Protein AF-A0A252E2R3-F1 (afdb_monomer_lite)

Secondary structure (DSSP, 8-state):
-----PPPEE-TTSSEEEEEEEEEEE-TTS-EEEEEEEEEEEEETTT--EEEEEEEE-SS---EEEE-TTSSEEEEEEEETTEEEEEEEETTTT-

Foldseek 3Di:
DDDPQDDWDAQLVRQKIKGKDFDWDQDPVRDIDTFQKIWIFIAGPVPRHTPEIAMDGHPFYWDDWDADNVNQKIWTWDDDPHDIDIDIAGPVVGD

pLDDT: mean 91.74, std 12.32, range [34.47, 98.5]

Sequence (95 aa):
MNWYYGYPILSPDSQILATYRRGEQKNADNSISQINENIITLISIQTGIVTHTLTYTSPSEIKSLVFSPDGGVLATQNYHQGVLTIKLWDVASGK

Radius of gyration: 14.03 Å; chains: 1; bounding box: 40×28×39 Å

Structure (mmCIF, N/CA/C/O backbone):
data_AF-A0A252E2R3-F1
#
_entry.id   AF-A0A252E2R3-F1
#
loop_
_atom_site.group_PDB
_atom_site.id
_atom_site.type_symbol
_atom_site.label_atom_id
_atom_site.label_alt_id
_atom_site.label_comp_id
_atom_site.label_asym_id
_atom_site.label_entity_id
_atom_site.label_seq_id
_atom_site.pdbx_PDB_ins_code
_atom_site.Cartn_x
_atom_site.Cartn_y
_atom_site.Cartn_z
_atom_site.occupancy
_atom_site.B_iso_or_equiv
_atom_site.auth_seq_id
_atom_site.auth_comp_id
_atom_site.auth_asym_id
_atom_site.auth_atom_id
_atom_site.pdbx_PDB_model_num
ATOM 1 N N . MET A 1 1 ? 3.281 20.465 -13.554 1.00 39.12 1 MET A N 1
ATOM 2 C CA . MET A 1 1 ? 3.519 19.132 -12.966 1.00 39.12 1 MET A CA 1
ATOM 3 C C . MET A 1 1 ? 2.284 18.819 -12.137 1.00 39.12 1 MET A C 1
ATOM 5 O O . MET A 1 1 ? 2.073 19.480 -11.131 1.00 39.12 1 MET A O 1
ATOM 9 N N . ASN A 1 2 ? 1.383 17.977 -12.648 1.00 34.47 2 ASN A N 1
ATOM 10 C CA . ASN A 1 2 ? 0.115 17.682 -11.976 1.00 34.47 2 ASN A CA 1
ATOM 11 C C . ASN A 1 2 ? 0.363 16.549 -10.986 1.00 34.47 2 ASN A C 1
ATOM 13 O O . ASN A 1 2 ? 0.668 15.432 -11.396 1.00 34.47 2 ASN A O 1
ATOM 17 N N . TRP A 1 3 ? 0.285 16.856 -9.698 1.00 43.03 3 TRP A N 1
ATOM 18 C CA . TRP A 1 3 ? 0.426 15.868 -8.641 1.00 43.03 3 TRP A CA 1
ATOM 19 C C . TRP A 1 3 ? -0.891 15.102 -8.509 1.00 43.03 3 TRP A C 1
ATOM 21 O O . TRP A 1 3 ? -1.881 15.651 -8.030 1.00 43.03 3 TRP A O 1
ATOM 31 N N . TYR A 1 4 ? -0.922 13.843 -8.946 1.00 47.97 4 TYR A N 1
ATOM 32 C CA . TYR A 1 4 ? -2.017 12.929 -8.625 1.00 47.97 4 TYR A CA 1
ATOM 33 C C . TYR A 1 4 ? -1.824 12.424 -7.191 1.00 47.97 4 TYR A C 1
ATOM 35 O O . TYR A 1 4 ? -1.420 11.287 -6.962 1.00 47.97 4 TYR A O 1
ATOM 43 N N . TYR A 1 5 ? -2.092 13.285 -6.207 1.00 54.03 5 TYR A N 1
ATOM 44 C CA . TYR A 1 5 ? -2.349 12.809 -4.853 1.00 54.03 5 TYR A CA 1
ATOM 45 C C . TYR A 1 5 ? -3.665 12.043 -4.905 1.00 54.03 5 TYR A C 1
ATOM 47 O O . TYR A 1 5 ? -4.734 12.641 -5.026 1.00 54.03 5 TYR A O 1
ATOM 55 N N . GLY A 1 6 ? -3.602 10.715 -4.889 1.00 63.59 6 GLY A N 1
ATOM 56 C CA . GLY A 1 6 ? -4.815 9.956 -4.647 1.00 63.59 6 GLY A CA 1
ATOM 57 C C . GLY A 1 6 ? -5.321 10.220 -3.250 1.00 63.59 6 GLY A C 1
ATOM 58 O O . GLY A 1 6 ? -4.546 10.401 -2.309 1.00 63.59 6 GLY A O 1
ATOM 59 N N . TYR A 1 7 ? -6.637 10.239 -3.129 1.00 83.94 7 TYR A N 1
ATOM 60 C CA . TYR A 1 7 ? -7.280 10.411 -1.845 1.00 83.94 7 TYR A CA 1
ATOM 61 C C . TYR A 1 7 ? -6.931 9.227 -0.936 1.00 83.94 7 TYR A C 1
ATOM 63 O O . TYR A 1 7 ? -6.970 8.077 -1.389 1.00 83.94 7 TYR A O 1
ATOM 71 N N . PRO A 1 8 ? -6.574 9.485 0.332 1.00 92.62 8 PRO A N 1
ATOM 72 C CA . PRO A 1 8 ? -6.429 8.413 1.298 1.00 92.62 8 PRO A CA 1
ATOM 73 C C . PRO A 1 8 ? -7.791 7.743 1.515 1.00 92.62 8 PRO A C 1
ATOM 75 O O . PRO A 1 8 ? -8.835 8.383 1.365 1.00 92.62 8 PRO A O 1
ATOM 78 N N . ILE A 1 9 ? -7.788 6.462 1.874 1.00 96.06 9 ILE A N 1
ATOM 79 C CA . ILE A 1 9 ? -9.019 5.701 2.110 1.00 96.06 9 ILE A CA 1
ATOM 80 C C . ILE A 1 9 ? -9.044 5.124 3.519 1.00 96.06 9 ILE A C 1
ATOM 82 O O . ILE A 1 9 ? -8.014 4.708 4.052 1.00 96.06 9 ILE A O 1
ATOM 86 N N . LEU A 1 10 ? -10.231 5.082 4.114 1.00 97.44 10 LEU A N 1
ATOM 87 C CA . LEU A 1 10 ? -10.457 4.389 5.374 1.00 97.44 10 LEU A CA 1
ATOM 88 C C . LEU A 1 10 ? -10.798 2.925 5.114 1.00 97.44 10 LEU A C 1
ATOM 90 O O . LEU A 1 10 ? -11.488 2.585 4.152 1.00 97.44 10 LEU A O 1
ATOM 94 N N . SER A 1 11 ? -10.323 2.076 6.012 1.00 98.00 11 SER A N 1
ATOM 95 C CA . SER A 1 11 ? -10.857 0.727 6.199 1.00 98.00 11 SER A CA 1
ATOM 96 C C . SER A 1 11 ? -12.335 0.787 6.617 1.00 98.00 11 SER A C 1
ATOM 98 O O . SER A 1 11 ? -12.764 1.786 7.203 1.00 98.00 11 SER A O 1
ATOM 100 N N . PRO A 1 12 ? -13.135 -0.257 6.330 1.00 98.12 12 PRO A N 1
ATOM 101 C CA . PRO A 1 12 ? -14.573 -0.250 6.612 1.00 98.12 12 PRO A CA 1
ATOM 102 C C . PRO A 1 12 ? -14.920 -0.033 8.089 1.00 98.12 12 PRO A C 1
ATOM 104 O O . PRO A 1 12 ? -15.921 0.607 8.400 1.00 98.12 12 PRO A O 1
ATOM 107 N N . ASP A 1 13 ? -14.078 -0.523 8.999 1.00 97.38 13 ASP A N 1
ATOM 108 C CA . ASP A 1 13 ? -14.223 -0.353 10.448 1.00 97.38 13 ASP A CA 1
ATOM 109 C C . ASP A 1 13 ? -13.625 0.966 10.977 1.00 97.38 13 ASP A C 1
ATOM 111 O O . ASP A 1 13 ? -13.684 1.245 12.173 1.00 97.38 13 ASP A O 1
ATOM 115 N N . SER A 1 14 ? -13.069 1.794 10.085 1.00 96.75 14 SER A N 1
ATOM 116 C CA . SER A 1 14 ? -12.416 3.074 10.381 1.00 96.75 14 SER A CA 1
ATOM 117 C C . SER A 1 14 ? -11.212 2.988 11.330 1.00 96.75 14 SER A C 1
ATOM 119 O O . SER A 1 14 ? -10.826 3.999 11.919 1.00 96.75 14 SER A O 1
ATOM 121 N N . GLN A 1 15 ? -10.577 1.819 11.469 1.00 97.50 15 GLN A N 1
ATOM 122 C CA . GLN A 1 15 ? -9.399 1.664 12.334 1.00 97.50 15 GLN A CA 1
ATOM 123 C C . GLN A 1 15 ? -8.084 1.998 11.621 1.00 97.50 15 GLN A C 1
ATOM 125 O O . GLN A 1 15 ? -7.129 2.461 12.251 1.00 97.50 15 GLN A O 1
ATOM 130 N N . ILE A 1 16 ? -8.037 1.791 10.306 1.00 98.19 16 ILE A N 1
ATOM 131 C CA . ILE A 1 16 ? -6.865 1.997 9.448 1.00 98.19 16 ILE A CA 1
ATOM 132 C C . ILE A 1 16 ? -7.155 3.033 8.357 1.00 98.19 16 ILE A C 1
ATOM 134 O O . ILE A 1 16 ? -8.182 2.955 7.680 1.00 98.19 16 ILE A O 1
ATOM 138 N N . LEU A 1 17 ? -6.212 3.952 8.141 1.00 98.06 17 LEU A N 1
ATOM 139 C CA . LEU A 1 17 ? -6.125 4.833 6.975 1.00 98.06 17 LEU A CA 1
ATOM 140 C C . LEU A 1 17 ? -5.022 4.334 6.043 1.00 98.06 17 LEU A C 1
ATOM 142 O O . LEU A 1 17 ? -3.875 4.199 6.468 1.00 98.06 17 LEU A O 1
ATOM 146 N N . ALA A 1 18 ? -5.343 4.106 4.773 1.00 97.81 18 ALA A N 1
ATOM 147 C CA . ALA A 1 18 ? -4.352 3.824 3.746 1.00 97.81 18 ALA A CA 1
ATOM 148 C C . ALA A 1 18 ? -4.070 5.079 2.917 1.00 97.81 18 ALA A C 1
ATOM 150 O O . ALA A 1 18 ? -4.986 5.736 2.419 1.00 97.81 18 ALA A O 1
ATOM 151 N N . THR A 1 19 ? -2.790 5.392 2.741 1.00 95.69 19 THR A N 1
ATOM 152 C CA . THR A 1 19 ? -2.320 6.454 1.841 1.00 95.69 19 THR A CA 1
ATOM 153 C C . THR A 1 19 ? -1.302 5.884 0.870 1.00 95.69 19 THR A C 1
ATOM 155 O O . THR A 1 19 ? -0.737 4.819 1.125 1.00 95.69 19 THR A O 1
ATOM 158 N N . TYR A 1 20 ? -1.054 6.571 -0.241 1.00 94.00 20 TYR A N 1
ATOM 159 C CA . TYR A 1 20 ? -0.037 6.140 -1.185 1.00 94.00 20 TYR A CA 1
ATOM 160 C C . TYR A 1 20 ? 0.718 7.306 -1.809 1.00 94.00 20 TYR A C 1
ATOM 162 O O . TYR A 1 20 ? 0.205 8.419 -1.921 1.00 94.00 20 TYR A O 1
ATOM 170 N N . ARG A 1 21 ? 1.942 7.027 -2.255 1.00 91.69 21 ARG A N 1
ATOM 171 C CA . ARG A 1 21 ? 2.773 7.961 -3.017 1.00 91.69 21 ARG A CA 1
ATOM 172 C C . ARG A 1 21 ? 3.744 7.229 -3.935 1.00 91.69 21 ARG A C 1
ATOM 174 O O . ARG A 1 21 ? 4.051 6.053 -3.731 1.00 91.69 21 ARG A O 1
ATOM 181 N N . ARG A 1 22 ? 4.272 7.956 -4.919 1.00 90.62 22 ARG A N 1
ATOM 182 C CA . ARG A 1 22 ? 5.440 7.512 -5.682 1.00 90.62 22 ARG A CA 1
ATOM 183 C C . ARG A 1 22 ? 6.688 7.614 -4.799 1.00 90.62 22 ARG A C 1
ATOM 185 O O . ARG A 1 22 ? 6.822 8.550 -4.009 1.00 90.62 22 ARG A O 1
ATOM 192 N N . GLY A 1 23 ? 7.571 6.631 -4.905 1.00 89.12 23 GLY A N 1
ATOM 193 C CA . GLY A 1 23 ? 8.881 6.643 -4.277 1.00 89.12 23 GLY A CA 1
ATOM 194 C C . GLY A 1 23 ? 9.723 7.771 -4.855 1.00 89.12 23 GLY A C 1
ATOM 195 O O . GLY A 1 23 ? 9.659 8.067 -6.049 1.00 89.12 23 GLY A O 1
ATOM 196 N N . GLU A 1 24 ? 10.514 8.400 -3.999 1.00 90.31 24 GLU A N 1
ATOM 197 C CA . GLU A 1 24 ? 11.373 9.523 -4.353 1.00 90.31 24 GLU A CA 1
ATOM 198 C C . GLU A 1 24 ? 12.760 9.286 -3.765 1.00 90.31 24 GLU A C 1
ATOM 200 O O . GLU A 1 24 ? 12.890 8.826 -2.629 1.00 90.31 24 GLU A O 1
ATOM 205 N N . GLN A 1 25 ? 13.790 9.610 -4.540 1.00 88.75 25 GLN A N 1
ATOM 206 C CA . GLN A 1 25 ? 15.183 9.527 -4.136 1.00 88.75 25 GLN A CA 1
ATOM 207 C C . GLN A 1 25 ? 15.831 10.904 -4.234 1.00 88.75 25 GLN A C 1
ATOM 209 O O . GLN A 1 25 ? 15.695 11.609 -5.237 1.00 88.75 25 GLN A O 1
ATOM 214 N N . LYS A 1 26 ? 16.570 11.267 -3.184 1.00 92.62 26 LYS A N 1
ATOM 215 C CA . LYS A 1 26 ? 17.442 12.436 -3.186 1.00 92.62 26 LYS A CA 1
ATOM 216 C C . LYS A 1 26 ? 18.758 12.086 -3.880 1.00 92.62 26 LYS A C 1
ATOM 218 O O . LYS A 1 26 ? 19.462 11.173 -3.451 1.00 92.62 26 LYS A O 1
ATOM 223 N N . ASN A 1 27 ? 19.078 12.821 -4.933 1.00 90.25 27 ASN A N 1
ATOM 224 C CA . ASN A 1 27 ? 20.301 12.674 -5.708 1.00 90.25 27 ASN A CA 1
ATOM 225 C C . ASN A 1 27 ? 21.482 13.385 -5.027 1.00 90.25 27 ASN A C 1
ATOM 227 O O . ASN A 1 27 ? 21.308 14.199 -4.116 1.00 90.25 27 ASN A O 1
ATOM 231 N N . ALA A 1 28 ? 22.700 13.098 -5.494 1.00 94.56 28 ALA A N 1
ATOM 232 C CA . ALA A 1 28 ? 23.929 13.693 -4.961 1.00 94.56 28 ALA A CA 1
ATOM 233 C C . ALA A 1 28 ? 23.974 15.229 -5.094 1.00 94.56 28 ALA A C 1
ATOM 235 O O . ALA A 1 28 ? 24.598 15.901 -4.278 1.00 94.56 28 ALA A O 1
ATOM 236 N N . ASP A 1 29 ? 23.275 15.789 -6.082 1.00 94.25 29 ASP A N 1
ATOM 237 C CA . ASP A 1 29 ? 23.129 17.232 -6.313 1.00 94.25 29 ASP A CA 1
ATOM 238 C C . ASP A 1 29 ? 22.003 17.878 -5.474 1.00 94.25 29 ASP A C 1
ATOM 240 O O . ASP A 1 29 ? 21.626 19.023 -5.710 1.00 94.25 29 ASP A O 1
ATOM 244 N N . ASN A 1 30 ? 21.464 17.152 -4.487 1.00 91.12 30 ASN A N 1
ATOM 245 C CA . ASN A 1 30 ? 20.297 17.503 -3.673 1.00 91.12 30 ASN A CA 1
ATOM 246 C C . ASN A 1 30 ? 18.956 17.609 -4.423 1.00 91.12 30 ASN A C 1
ATOM 248 O O . ASN A 1 30 ? 17.953 17.918 -3.776 1.00 91.12 30 ASN A O 1
ATOM 252 N N . SER A 1 31 ? 18.888 17.316 -5.725 1.00 92.19 31 SER A N 1
ATOM 253 C CA . SER A 1 31 ? 17.605 17.208 -6.429 1.00 92.19 31 SER A CA 1
ATOM 254 C C . SER A 1 31 ? 16.816 15.979 -5.957 1.00 92.19 31 SER A C 1
ATOM 256 O O . SER A 1 31 ? 17.388 15.003 -5.468 1.00 92.19 31 SER A O 1
ATOM 258 N N . ILE A 1 32 ? 15.488 16.020 -6.085 1.00 86.81 32 ILE A N 1
ATOM 259 C CA . ILE A 1 32 ? 14.606 14.880 -5.804 1.00 86.81 32 ILE A CA 1
ATOM 260 C C . ILE A 1 32 ? 14.122 14.322 -7.139 1.00 86.81 32 ILE A C 1
ATOM 262 O O . ILE A 1 32 ? 13.604 15.066 -7.972 1.00 86.81 32 ILE A O 1
ATOM 266 N N . SER A 1 33 ? 14.275 13.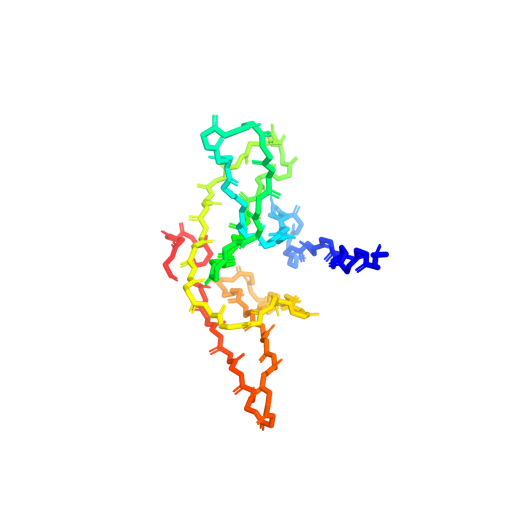014 -7.336 1.00 85.88 33 SER A N 1
ATOM 267 C CA . SER A 1 33 ? 13.763 12.303 -8.508 1.00 85.88 33 SER A CA 1
ATOM 268 C C . SER A 1 33 ? 12.790 11.204 -8.098 1.00 85.88 33 SER A C 1
ATOM 270 O O . SER A 1 33 ? 12.969 10.550 -7.072 1.00 85.88 33 SER A O 1
ATOM 272 N N . GLN A 1 34 ? 11.736 11.009 -8.890 1.00 84.88 34 GLN A N 1
ATOM 273 C CA . GLN A 1 34 ? 10.827 9.885 -8.694 1.00 84.88 34 GLN A CA 1
ATOM 274 C C . GLN A 1 34 ? 11.507 8.586 -9.122 1.00 84.88 34 GLN A C 1
ATOM 276 O O . GLN A 1 34 ? 12.173 8.537 -10.155 1.00 84.88 34 GLN A O 1
ATOM 281 N N . ILE A 1 35 ? 11.280 7.523 -8.359 1.00 88.88 35 ILE A N 1
ATOM 282 C CA . ILE A 1 35 ? 11.739 6.173 -8.681 1.00 88.88 35 ILE A CA 1
ATOM 283 C C . ILE A 1 35 ? 10.548 5.256 -8.958 1.00 88.88 35 ILE A C 1
ATOM 285 O O . ILE A 1 3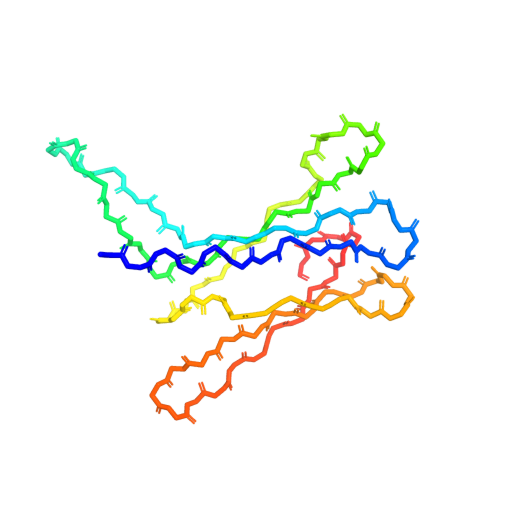5 ? 9.406 5.550 -8.597 1.00 88.88 35 ILE A O 1
ATOM 289 N N . ASN A 1 36 ? 10.806 4.120 -9.609 1.00 91.06 36 ASN A N 1
ATOM 290 C CA . ASN A 1 36 ? 9.778 3.147 -9.987 1.00 91.06 36 ASN A CA 1
ATOM 291 C C . ASN A 1 36 ? 9.269 2.299 -8.816 1.00 91.06 36 ASN A C 1
ATOM 293 O O . ASN A 1 36 ? 8.923 1.138 -8.999 1.00 91.06 36 ASN A O 1
ATOM 297 N N . GLU A 1 37 ? 9.207 2.869 -7.622 1.00 93.81 37 GLU A N 1
ATOM 298 C CA . GLU A 1 37 ? 8.651 2.239 -6.435 1.00 93.81 37 GLU A CA 1
ATOM 299 C C . GLU A 1 37 ? 7.362 2.961 -6.049 1.00 93.81 37 GLU A C 1
ATOM 301 O O . GLU A 1 37 ? 7.290 4.187 -6.081 1.00 93.81 37 GLU A O 1
ATOM 306 N N . ASN A 1 38 ? 6.321 2.211 -5.718 1.00 93.75 38 ASN A N 1
ATOM 307 C CA . ASN A 1 38 ? 5.124 2.751 -5.092 1.00 93.75 38 ASN A CA 1
ATOM 308 C C . ASN A 1 38 ? 5.161 2.416 -3.608 1.00 93.75 38 ASN A C 1
ATOM 310 O O . ASN A 1 38 ? 5.478 1.286 -3.240 1.00 93.75 38 ASN A O 1
ATOM 314 N N . ILE A 1 39 ? 4.812 3.397 -2.783 1.00 94.81 39 ILE A N 1
ATOM 315 C CA . ILE A 1 39 ? 4.799 3.282 -1.329 1.00 94.81 39 ILE A CA 1
ATOM 316 C C . ILE A 1 39 ? 3.358 3.450 -0.867 1.00 94.81 39 ILE A C 1
ATOM 318 O O . ILE A 1 39 ? 2.725 4.459 -1.179 1.00 94.81 39 ILE A O 1
ATOM 322 N N . ILE A 1 40 ? 2.859 2.478 -0.113 1.00 96.56 40 ILE A N 1
ATOM 323 C CA . ILE A 1 40 ? 1.581 2.540 0.592 1.00 96.56 40 ILE A CA 1
ATOM 324 C C . ILE A 1 40 ? 1.878 2.570 2.085 1.00 96.56 40 ILE A C 1
ATOM 326 O O . ILE A 1 40 ? 2.686 1.785 2.577 1.00 96.56 40 ILE A O 1
ATOM 330 N N . THR A 1 41 ? 1.214 3.453 2.818 1.00 97.00 41 THR A N 1
ATOM 331 C CA . THR A 1 41 ? 1.300 3.494 4.281 1.00 97.00 41 THR A CA 1
ATOM 332 C C . THR A 1 41 ? -0.049 3.161 4.883 1.00 97.00 41 THR A C 1
ATOM 334 O O . THR A 1 41 ? -1.047 3.787 4.517 1.00 97.00 41 THR A O 1
ATOM 337 N N . LEU A 1 42 ? -0.061 2.242 5.841 1.00 98.12 42 LEU A N 1
ATOM 338 C CA . LEU A 1 42 ? -1.214 1.958 6.685 1.00 98.12 42 LEU A CA 1
ATOM 339 C C . LEU A 1 42 ? -1.004 2.648 8.028 1.00 98.12 42 LEU A C 1
ATOM 341 O O . LEU A 1 42 ? 0.036 2.470 8.656 1.00 98.12 42 LEU A O 1
ATOM 345 N N . ILE A 1 43 ? -1.965 3.466 8.443 1.00 98.25 43 ILE A N 1
ATOM 346 C CA . ILE A 1 43 ? -1.885 4.286 9.653 1.00 98.25 43 ILE A CA 1
ATOM 347 C C . ILE A 1 43 ? -3.031 3.890 10.574 1.00 98.25 43 ILE A C 1
ATOM 349 O O . ILE A 1 43 ? -4.186 3.873 10.153 1.00 98.25 43 ILE A O 1
ATOM 353 N N . SER A 1 44 ? -2.720 3.601 11.836 1.00 98.00 44 SER A N 1
ATOM 354 C CA . SER A 1 44 ? -3.732 3.442 12.878 1.00 98.00 44 SER A CA 1
ATOM 355 C C . SER A 1 44 ? -4.401 4.789 13.131 1.00 98.00 44 SER A C 1
ATOM 357 O O . SER A 1 44 ? -3.740 5.742 13.540 1.00 98.00 44 SER A O 1
ATOM 359 N N . ILE A 1 45 ? -5.716 4.871 12.928 1.00 97.31 45 ILE A N 1
ATOM 360 C CA . ILE A 1 45 ? -6.483 6.099 13.173 1.00 97.31 45 ILE A CA 1
ATOM 361 C C . ILE A 1 45 ? -6.452 6.492 14.650 1.00 97.31 45 ILE A C 1
ATOM 363 O O . ILE A 1 45 ? -6.355 7.672 14.972 1.00 97.31 45 ILE A O 1
ATOM 367 N N . GLN A 1 46 ? -6.486 5.509 15.551 1.00 97.19 46 GLN A N 1
ATOM 368 C CA . GLN A 1 46 ? -6.516 5.766 16.989 1.00 97.19 46 GLN A CA 1
ATOM 369 C C . GLN A 1 46 ? -5.232 6.431 17.496 1.00 97.19 46 GLN A C 1
ATOM 371 O O . GLN A 1 46 ? -5.288 7.286 18.377 1.00 97.19 46 GLN A O 1
ATOM 376 N N . THR A 1 47 ? -4.079 6.021 16.965 1.00 97.81 47 THR A N 1
ATOM 377 C CA . THR A 1 47 ? -2.767 6.469 17.464 1.00 97.81 47 THR A CA 1
ATOM 378 C C . THR A 1 47 ? -2.076 7.472 16.543 1.00 97.81 47 THR A C 1
ATOM 380 O O . THR A 1 47 ? -1.163 8.166 16.978 1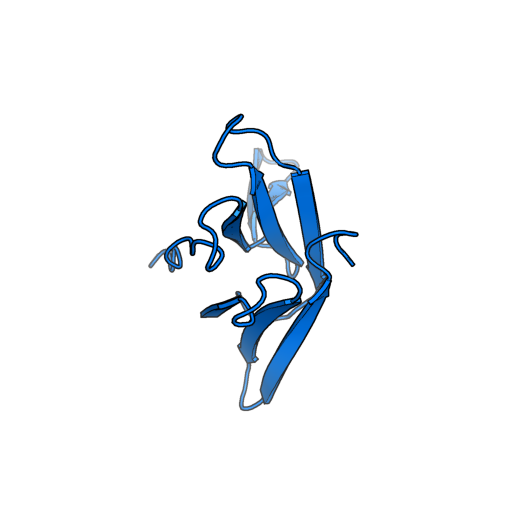.00 97.81 47 THR A O 1
ATOM 383 N N . GLY A 1 48 ? -2.478 7.547 15.272 1.00 96.50 48 GLY A N 1
ATOM 384 C CA . GLY A 1 48 ? -1.796 8.328 14.239 1.00 96.50 48 GLY A CA 1
ATOM 385 C C . GLY A 1 48 ? -0.462 7.727 13.780 1.00 96.50 48 GLY A C 1
ATOM 386 O O . GLY A 1 48 ? 0.290 8.389 13.068 1.00 96.50 48 GLY A O 1
ATOM 387 N N . ILE A 1 49 ? -0.145 6.493 14.182 1.00 97.44 49 ILE A N 1
ATOM 388 C CA . ILE A 1 49 ? 1.140 5.845 13.897 1.00 97.44 49 ILE A CA 1
ATOM 389 C C . ILE A 1 49 ? 1.013 4.914 12.687 1.00 97.44 49 ILE A C 1
ATOM 391 O O . ILE A 1 49 ? 0.015 4.208 12.525 1.00 97.44 49 ILE A O 1
ATOM 395 N N . VAL A 1 50 ? 2.049 4.896 11.843 1.00 98.12 50 VAL A N 1
ATOM 396 C CA . VAL A 1 50 ? 2.182 3.947 10.729 1.00 98.12 50 VAL A CA 1
ATOM 397 C C . VAL A 1 50 ? 2.328 2.530 11.285 1.00 98.12 50 VAL A C 1
ATOM 399 O O . VAL A 1 50 ? 3.296 2.235 11.982 1.00 98.12 50 VAL A O 1
ATOM 402 N N . THR A 1 51 ? 1.385 1.650 10.960 1.00 97.94 51 THR A N 1
ATOM 403 C CA . THR A 1 51 ? 1.435 0.228 11.322 1.00 97.94 51 THR A CA 1
ATOM 404 C C . THR A 1 51 ? 2.248 -0.570 10.310 1.00 97.94 51 THR A C 1
ATOM 406 O O . THR A 1 51 ? 3.033 -1.426 10.701 1.00 97.94 51 THR A O 1
ATOM 409 N N . HIS A 1 52 ? 2.114 -0.248 9.018 1.00 98.25 52 HIS A N 1
ATOM 410 C CA . HIS A 1 52 ? 2.836 -0.914 7.935 1.00 98.25 52 HIS A CA 1
ATOM 411 C C . HIS A 1 52 ? 3.216 0.057 6.818 1.00 98.25 52 HIS A C 1
ATOM 413 O O . HIS A 1 52 ? 2.487 1.001 6.503 1.00 98.25 52 HIS A O 1
ATOM 419 N N . THR A 1 53 ? 4.353 -0.220 6.180 1.00 97.00 53 THR A N 1
ATOM 420 C CA . THR A 1 53 ? 4.761 0.399 4.915 1.00 97.00 53 THR A CA 1
ATOM 421 C C . THR A 1 53 ? 4.922 -0.704 3.883 1.00 97.00 53 THR A C 1
ATOM 423 O O . THR A 1 53 ? 5.769 -1.578 4.040 1.00 97.00 53 THR A O 1
ATOM 426 N N . LEU A 1 54 ? 4.094 -0.664 2.845 1.00 97.12 54 LEU A N 1
ATOM 427 C CA . LEU A 1 54 ? 4.076 -1.642 1.765 1.00 97.12 54 LEU A CA 1
ATOM 428 C C . LEU A 1 54 ? 4.748 -1.018 0.550 1.00 97.12 54 LEU A C 1
ATOM 430 O O . LEU A 1 54 ? 4.439 0.123 0.191 1.00 97.12 54 LEU A O 1
ATOM 434 N N . THR A 1 55 ? 5.644 -1.753 -0.098 1.00 95.31 55 THR A N 1
ATOM 435 C CA . THR A 1 55 ? 6.333 -1.260 -1.290 1.00 95.31 55 THR A CA 1
ATOM 436 C C . THR A 1 55 ? 6.271 -2.264 -2.424 1.00 95.31 55 THR A C 1
ATOM 438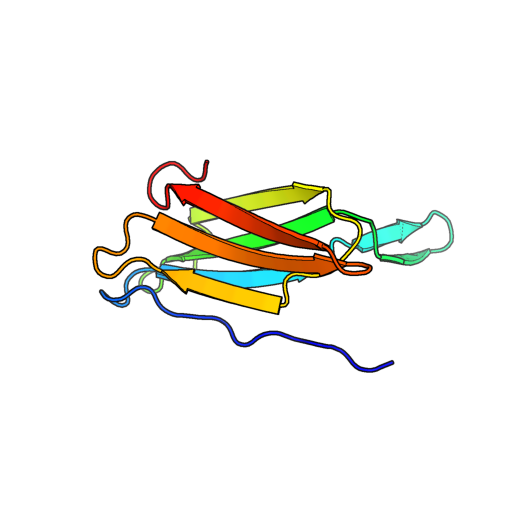 O O . THR A 1 55 ? 6.291 -3.481 -2.232 1.00 95.31 55 THR A O 1
ATOM 441 N N . TYR A 1 56 ? 6.170 -1.751 -3.647 1.00 95.25 56 TYR A N 1
ATOM 442 C CA . TYR A 1 56 ? 6.388 -2.566 -4.832 1.00 95.25 56 TYR A CA 1
ATOM 443 C C . TYR A 1 56 ? 6.918 -1.752 -5.998 1.00 95.25 56 TYR A C 1
ATOM 445 O O . TYR A 1 56 ? 6.542 -0.596 -6.207 1.00 95.25 56 TYR A O 1
ATOM 453 N N . THR A 1 57 ? 7.748 -2.399 -6.810 1.00 94.81 57 THR A N 1
ATOM 454 C CA . THR A 1 57 ? 8.255 -1.813 -8.045 1.00 94.81 57 THR A CA 1
ATOM 455 C C . THR A 1 57 ? 7.191 -1.862 -9.141 1.00 94.81 57 THR A C 1
ATOM 457 O O . THR A 1 57 ? 6.602 -2.911 -9.403 1.00 94.81 57 THR A O 1
ATOM 460 N N . SER A 1 58 ? 6.939 -0.730 -9.796 1.00 93.06 58 SER A N 1
ATOM 461 C CA . SER A 1 58 ? 6.038 -0.626 -10.947 1.00 93.06 58 SER A CA 1
ATOM 462 C C . SER A 1 58 ? 6.384 0.587 -11.813 1.00 93.06 58 SER A C 1
ATOM 464 O O . SER A 1 58 ? 6.716 1.646 -11.272 1.00 93.06 58 SER A O 1
ATOM 466 N N . PRO A 1 59 ? 6.259 0.498 -13.151 1.00 91.12 59 PRO A N 1
ATOM 467 C CA . PRO A 1 59 ? 6.523 1.619 -14.055 1.00 91.12 59 PRO A CA 1
ATOM 468 C C . PRO A 1 59 ? 5.498 2.761 -13.946 1.00 91.12 59 PRO A C 1
ATOM 470 O O . PRO A 1 59 ? 5.733 3.835 -14.485 1.00 91.12 59 PRO A O 1
ATOM 473 N N . SER A 1 60 ? 4.384 2.573 -13.230 1.00 91.06 60 SER A N 1
ATOM 474 C CA . SER A 1 60 ? 3.341 3.595 -13.058 1.00 91.06 60 SER A CA 1
ATOM 475 C C . 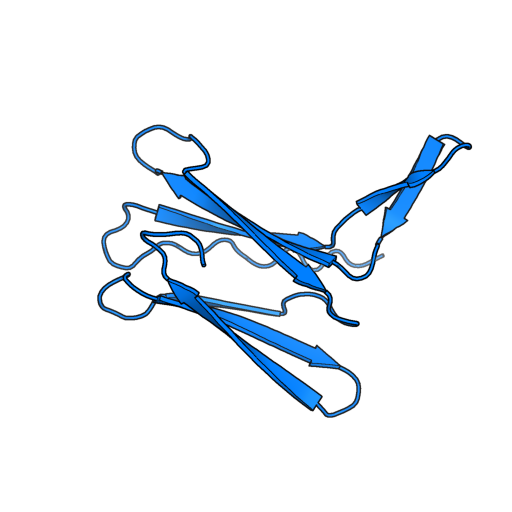SER A 1 60 ? 2.921 3.767 -11.603 1.00 91.06 60 SER A C 1
ATOM 477 O O . SER A 1 60 ? 2.927 2.805 -10.831 1.00 91.06 60 SER A O 1
ATOM 479 N N . GLU A 1 61 ? 2.488 4.976 -11.259 1.00 90.56 61 GLU A N 1
ATOM 480 C CA . GLU A 1 61 ? 1.902 5.296 -9.957 1.00 90.56 61 GLU A CA 1
ATOM 481 C C . GLU A 1 61 ? 0.598 4.533 -9.682 1.00 90.56 61 GLU A C 1
ATOM 483 O O . GLU A 1 61 ? -0.133 4.153 -10.604 1.00 90.56 61 GLU A O 1
ATOM 488 N N . ILE A 1 62 ? 0.302 4.333 -8.397 1.00 93.25 62 ILE A N 1
ATOM 489 C CA . ILE A 1 62 ? -0.998 3.823 -7.955 1.00 93.25 62 ILE A CA 1
ATOM 490 C C . ILE A 1 62 ? -2.086 4.814 -8.372 1.00 93.25 62 ILE A C 1
ATOM 492 O O . ILE A 1 62 ? -1.939 6.030 -8.250 1.00 93.25 62 ILE A O 1
ATOM 496 N N . LYS A 1 63 ? -3.196 4.279 -8.872 1.00 92.19 63 LYS A N 1
ATOM 497 C CA . LYS A 1 63 ? -4.361 5.061 -9.294 1.00 92.19 63 LYS A CA 1
ATOM 498 C C . LYS A 1 63 ? -5.542 4.928 -8.348 1.00 92.19 63 LYS A C 1
ATOM 500 O O . LYS A 1 63 ? -6.413 5.789 -8.354 1.00 92.19 63 LYS A O 1
ATOM 505 N N . SER A 1 64 ? -5.601 3.853 -7.567 1.00 92.62 64 SER A N 1
ATOM 506 C CA . SER A 1 64 ? -6.658 3.659 -6.582 1.00 92.62 64 SER A CA 1
ATOM 507 C C . SER A 1 64 ? -6.255 2.632 -5.531 1.00 92.62 64 SER A C 1
ATOM 509 O O . SER A 1 64 ? -5.435 1.742 -5.785 1.00 92.62 64 SER A O 1
ATOM 511 N N . LEU A 1 65 ? -6.881 2.786 -4.371 1.00 95.75 65 LEU A N 1
ATOM 512 C CA . LEU A 1 65 ? -6.870 1.880 -3.240 1.00 95.75 65 LEU A CA 1
ATOM 513 C C . LEU A 1 65 ? -8.312 1.439 -2.975 1.00 95.75 65 LEU A C 1
ATOM 515 O O . LEU A 1 65 ? -9.231 2.249 -3.111 1.00 95.75 65 LEU A O 1
ATOM 519 N N . VAL A 1 66 ? -8.511 0.198 -2.537 1.00 97.38 66 VAL A N 1
ATOM 520 C CA . VAL A 1 66 ? -9.801 -0.252 -1.996 1.00 97.38 66 VAL A CA 1
ATOM 521 C C . VAL A 1 66 ? -9.592 -1.341 -0.950 1.00 97.38 66 VAL A C 1
ATOM 523 O O . VAL A 1 66 ? -8.858 -2.296 -1.189 1.00 97.38 66 VAL A O 1
ATOM 526 N N . PHE A 1 67 ? -10.227 -1.200 0.211 1.00 98.50 67 PHE A N 1
ATOM 527 C CA . PHE A 1 67 ? -10.277 -2.267 1.209 1.00 98.50 67 PHE A CA 1
ATOM 528 C C . PHE A 1 67 ? -11.376 -3.274 0.864 1.00 98.50 67 PHE A C 1
ATOM 530 O O . PHE A 1 67 ? -12.435 -2.903 0.351 1.00 98.50 67 PHE A O 1
ATOM 537 N N . SER A 1 68 ? -11.151 -4.546 1.182 1.00 98.25 68 SER A N 1
ATOM 538 C CA . SER A 1 68 ?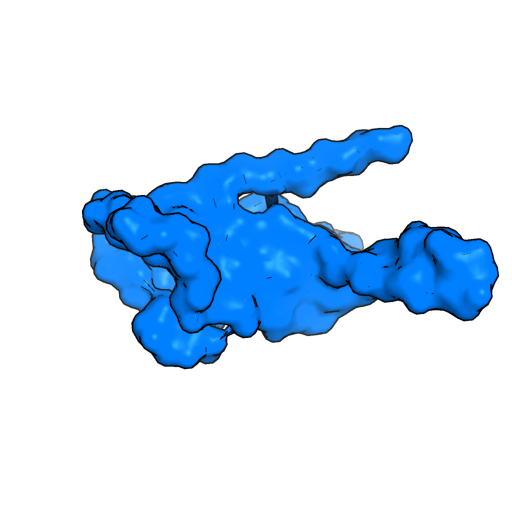 -12.222 -5.533 1.256 1.00 98.25 68 SER A CA 1
ATOM 539 C C . SER A 1 68 ? -13.237 -5.133 2.338 1.00 98.25 68 SER A C 1
ATOM 541 O O . SER A 1 68 ? -12.873 -4.429 3.281 1.00 98.25 68 SER A O 1
ATOM 543 N N . PRO A 1 69 ? -14.507 -5.572 2.249 1.00 98.12 69 PRO A N 1
ATOM 544 C CA . PRO A 1 69 ? -15.541 -5.212 3.226 1.00 98.12 69 PRO A CA 1
ATOM 545 C C . PRO A 1 69 ? -15.234 -5.625 4.672 1.00 98.12 69 PRO A C 1
ATOM 547 O O . PRO A 1 69 ? -15.716 -4.987 5.601 1.00 98.12 69 PRO A O 1
ATOM 550 N N . ASP A 1 70 ? -14.437 -6.677 4.858 1.00 97.81 70 ASP A N 1
ATOM 551 C CA . ASP A 1 70 ? -13.957 -7.141 6.164 1.00 97.81 70 ASP A CA 1
ATOM 552 C C . ASP A 1 70 ? -12.673 -6.428 6.631 1.00 97.81 70 ASP A C 1
ATOM 554 O O . ASP A 1 70 ? -12.186 -6.695 7.724 1.00 97.81 70 ASP A O 1
ATOM 558 N N . GLY A 1 71 ? -12.106 -5.534 5.812 1.00 97.69 71 GLY A N 1
ATOM 559 C CA . GLY A 1 71 ? -10.881 -4.790 6.105 1.00 97.69 71 GLY A CA 1
ATOM 560 C C . GLY A 1 71 ? -9.595 -5.622 6.092 1.00 97.69 71 GLY A C 1
ATOM 561 O O . GLY A 1 71 ? -8.524 -5.056 6.301 1.00 97.69 71 GLY A O 1
ATOM 562 N N . GLY A 1 72 ? -9.668 -6.932 5.837 1.00 97.69 72 GLY A N 1
ATOM 563 C CA . GLY A 1 72 ? -8.511 -7.830 5.894 1.00 97.69 72 GLY A CA 1
ATOM 564 C C . GLY A 1 72 ? -7.563 -7.695 4.702 1.00 97.69 72 GLY A C 1
ATOM 565 O O . GLY A 1 72 ? -6.366 -7.950 4.828 1.00 97.69 72 GLY A O 1
ATOM 566 N N . VAL A 1 73 ? -8.079 -7.250 3.555 1.00 98.44 73 VAL A N 1
ATOM 567 C CA . VAL A 1 73 ? -7.320 -7.105 2.313 1.00 98.44 73 VAL A CA 1
ATOM 568 C C . VAL A 1 73 ? -7.389 -5.667 1.818 1.00 98.44 73 VAL A C 1
ATOM 570 O O . VAL A 1 73 ? -8.455 -5.060 1.751 1.00 98.44 73 VAL A O 1
ATOM 573 N N . LEU A 1 74 ? -6.250 -5.133 1.395 1.00 98.44 74 LEU A N 1
ATOM 574 C CA . LEU A 1 74 ? -6.170 -3.909 0.610 1.00 98.44 74 LEU A CA 1
ATOM 575 C C . LEU A 1 74 ? -5.804 -4.275 -0.828 1.00 98.44 74 LEU A C 1
ATOM 577 O O . LEU A 1 74 ? -4.823 -4.974 -1.063 1.00 98.44 74 LEU A O 1
ATOM 581 N N . ALA A 1 75 ? -6.557 -3.781 -1.804 1.00 98.06 75 ALA A N 1
ATOM 582 C CA . ALA A 1 75 ? -6.185 -3.852 -3.208 1.00 98.06 75 ALA A CA 1
ATOM 583 C C . ALA A 1 75 ? -5.626 -2.506 -3.682 1.00 98.06 75 ALA A C 1
ATOM 585 O O . ALA A 1 75 ? -6.191 -1.443 -3.420 1.00 98.06 75 ALA A O 1
ATOM 586 N N . THR A 1 76 ? -4.523 -2.560 -4.422 1.00 96.56 76 THR A N 1
ATOM 587 C CA . THR A 1 76 ? -3.932 -1.420 -5.134 1.00 96.56 76 THR A CA 1
ATOM 588 C C . THR A 1 76 ? -4.008 -1.679 -6.628 1.00 96.56 76 THR A C 1
ATOM 590 O O . THR A 1 76 ? -3.678 -2.788 -7.060 1.00 96.56 76 THR A O 1
ATOM 593 N N . GLN A 1 77 ? -4.341 -0.662 -7.422 1.00 94.94 77 GLN A N 1
ATOM 594 C CA . GLN A 1 77 ? -4.255 -0.758 -8.880 1.00 94.94 77 GLN A CA 1
ATOM 595 C C . GLN A 1 77 ? -3.361 0.311 -9.497 1.00 94.94 77 GLN A C 1
ATOM 597 O O . GLN A 1 77 ? -3.310 1.455 -9.040 1.00 94.94 77 GLN A O 1
ATOM 602 N N . ASN A 1 78 ? -2.712 -0.056 -10.596 1.00 93.12 78 ASN A N 1
ATOM 603 C CA . ASN A 1 78 ? -2.006 0.859 -11.479 1.00 93.12 78 ASN A CA 1
ATOM 604 C C . ASN A 1 78 ? -2.210 0.445 -12.942 1.00 93.12 78 ASN A C 1
ATOM 606 O O . ASN A 1 78 ? -2.478 -0.718 -13.234 1.00 93.12 78 ASN A O 1
ATOM 610 N N . TYR A 1 79 ? -2.062 1.395 -13.862 1.00 92.31 79 TYR A N 1
ATOM 611 C CA . TYR A 1 79 ? -2.213 1.160 -15.296 1.00 92.31 79 TYR A CA 1
ATOM 612 C C . TYR A 1 79 ? -1.034 1.768 -16.046 1.00 92.31 79 TYR A C 1
ATOM 614 O O . TYR A 1 79 ? -0.745 2.957 -15.898 1.00 92.31 79 TYR A O 1
ATOM 622 N N . HIS A 1 80 ? -0.367 0.953 -16.859 1.00 92.00 80 HIS A N 1
ATOM 623 C CA . HIS A 1 80 ? 0.768 1.375 -17.668 1.00 92.00 80 HIS A CA 1
ATOM 624 C C . HIS A 1 80 ? 0.679 0.756 -19.060 1.00 92.00 80 HIS A C 1
ATOM 626 O O . HIS A 1 80 ? 0.630 -0.463 -19.187 1.00 92.00 80 HIS A O 1
ATOM 632 N N . GLN A 1 81 ? 0.676 1.593 -20.103 1.00 93.44 81 GLN A N 1
ATOM 633 C CA . GLN A 1 81 ? 0.765 1.158 -21.506 1.00 93.44 81 GLN A CA 1
ATOM 634 C C . GLN A 1 81 ? -0.223 0.038 -21.898 1.00 93.44 81 GLN A C 1
ATOM 636 O O . GLN A 1 81 ? 0.155 -0.926 -22.555 1.00 93.44 81 GLN A O 1
ATOM 641 N N . GLY A 1 82 ? -1.493 0.136 -21.491 1.00 93.12 82 GLY A N 1
ATOM 642 C CA . GLY A 1 82 ? -2.485 -0.901 -21.819 1.00 93.12 82 GLY A CA 1
ATOM 643 C C . GLY A 1 82 ? -2.594 -2.027 -20.796 1.00 93.12 82 GLY A C 1
ATOM 644 O O . GLY A 1 82 ? -3.519 -2.829 -20.882 1.00 93.12 82 GLY A O 1
ATOM 645 N N . VAL A 1 83 ? -1.692 -2.085 -19.814 1.00 94.06 83 VAL A N 1
ATOM 646 C CA . VAL A 1 83 ? -1.645 -3.159 -18.821 1.00 94.06 83 VAL A CA 1
ATOM 647 C C . VAL A 1 83 ? -2.144 -2.648 -17.473 1.00 94.06 83 VAL A C 1
ATOM 649 O O . VAL A 1 83 ? -1.528 -1.776 -16.857 1.00 94.06 83 VAL A O 1
ATOM 652 N N . LEU A 1 84 ? -3.257 -3.217 -17.006 1.00 94.31 84 LEU A N 1
ATOM 653 C CA . LEU A 1 84 ? -3.749 -3.055 -15.639 1.00 94.31 84 LEU A CA 1
ATOM 654 C C . LEU A 1 84 ? -3.027 -4.051 -14.726 1.00 94.31 84 LEU A C 1
ATOM 656 O O . LEU A 1 84 ? -3.011 -5.250 -14.992 1.00 94.31 84 LEU A O 1
ATOM 660 N N . THR A 1 85 ? -2.452 -3.562 -13.633 1.00 94.88 85 THR A N 1
ATOM 661 C CA . THR A 1 85 ? -1.881 -4.396 -12.572 1.00 94.88 85 THR A CA 1
ATOM 662 C C . THR A 1 85 ? -2.662 -4.175 -11.291 1.00 94.88 85 THR A C 1
ATOM 664 O O . THR A 1 85 ? -2.880 -3.033 -10.886 1.00 94.88 85 THR A O 1
ATOM 667 N N . ILE A 1 86 ? -3.045 -5.276 -10.646 1.00 96.19 86 ILE A N 1
ATOM 668 C CA . ILE A 1 86 ? -3.666 -5.285 -9.324 1.00 96.19 86 ILE A CA 1
ATOM 669 C C . ILE A 1 86 ? -2.732 -6.037 -8.381 1.00 96.19 86 ILE A C 1
ATOM 671 O O . ILE A 1 86 ? -2.223 -7.106 -8.720 1.00 96.19 86 ILE A O 1
ATOM 675 N N . LYS A 1 87 ? -2.512 -5.474 -7.198 1.00 97.06 87 LYS A N 1
ATOM 676 C CA . LYS A 1 87 ? -1.843 -6.139 -6.079 1.00 97.06 87 LYS A CA 1
ATOM 677 C C . LYS A 1 87 ? -2.790 -6.185 -4.896 1.00 97.06 87 LYS A C 1
ATOM 679 O O . LYS A 1 87 ? -3.520 -5.223 -4.665 1.00 97.06 87 LYS A O 1
ATOM 684 N N . LEU A 1 88 ? -2.762 -7.304 -4.189 1.00 98.25 88 LEU A N 1
ATOM 685 C CA . LEU A 1 88 ? -3.504 -7.521 -2.958 1.00 98.25 88 LEU A CA 1
ATOM 686 C C . LEU A 1 88 ? -2.510 -7.573 -1.811 1.00 98.25 88 LEU A C 1
ATOM 688 O O . LEU A 1 88 ? -1.423 -8.125 -1.979 1.00 98.25 88 LEU A O 1
ATOM 692 N N . TRP A 1 89 ? -2.915 -7.004 -0.688 1.00 98.25 89 TRP A N 1
ATOM 693 C CA . TRP A 1 89 ? -2.113 -6.895 0.513 1.00 98.25 89 TRP A CA 1
ATOM 694 C C . TRP A 1 89 ? -2.927 -7.379 1.698 1.00 98.25 89 TRP A C 1
ATOM 696 O O . TRP A 1 89 ? -4.060 -6.933 1.883 1.00 98.25 89 TRP A O 1
ATOM 706 N N . ASP A 1 90 ? -2.349 -8.249 2.507 1.00 98.25 90 ASP A N 1
ATOM 707 C CA . ASP A 1 90 ? -2.878 -8.586 3.817 1.00 98.25 90 ASP A CA 1
ATOM 708 C C . ASP A 1 90 ? -2.614 -7.419 4.776 1.00 98.25 90 ASP A C 1
ATOM 710 O O . ASP A 1 90 ? -1.472 -7.031 5.032 1.00 98.25 90 ASP A O 1
ATOM 714 N N . VAL A 1 91 ? -3.688 -6.825 5.289 1.00 97.75 91 VAL A N 1
ATOM 715 C CA . VAL A 1 91 ? -3.631 -5.594 6.092 1.00 97.75 91 VAL A CA 1
ATOM 716 C C . VAL A 1 91 ? -3.006 -5.850 7.463 1.00 97.75 91 VAL A C 1
ATOM 718 O O . VAL A 1 91 ? -2.313 -4.981 7.997 1.00 97.75 91 VAL A O 1
ATOM 721 N N . ALA A 1 92 ? -3.232 -7.039 8.025 1.00 96.19 92 ALA A N 1
ATOM 722 C CA . ALA A 1 92 ? -2.783 -7.398 9.364 1.00 96.19 92 ALA A CA 1
ATOM 723 C C . ALA A 1 92 ? -1.273 -7.667 9.429 1.00 96.19 92 ALA A C 1
ATOM 725 O O . ALA A 1 92 ? -0.620 -7.251 10.383 1.00 96.19 92 ALA A O 1
ATOM 726 N N . SER A 1 93 ? -0.724 -8.358 8.429 1.00 96.69 93 SER A N 1
ATOM 727 C CA . SER A 1 93 ? 0.698 -8.711 8.347 1.00 96.69 93 SER A CA 1
ATOM 728 C C . SER A 1 93 ? 1.526 -7.765 7.480 1.00 96.69 93 SER A C 1
ATOM 730 O O . SER A 1 93 ? 2.757 -7.827 7.525 1.00 96.69 93 SER A O 1
ATOM 732 N N . GLY A 1 94 ? 0.870 -6.916 6.684 1.00 92.06 94 GLY A N 1
ATOM 733 C CA . GLY A 1 94 ? 1.511 -5.973 5.777 1.00 92.06 94 GLY A CA 1
ATOM 734 C C . GLY A 1 94 ? 2.262 -6.640 4.625 1.00 92.06 94 GLY A C 1
ATOM 735 O O . GLY A 1 94 ? 3.365 -6.206 4.289 1.00 92.06 94 GLY A O 1
ATOM 736 N N . LYS A 1 95 ? 1.703 -7.708 4.048 1.00 89.19 95 LYS A N 1
ATOM 737 C CA . LYS A 1 95 ? 2.326 -8.493 2.969 1.00 89.19 95 LYS A CA 1
ATOM 738 C C . LYS A 1 95 ? 1.518 -8.486 1.692 1.00 89.19 95 LYS A C 1
ATOM 740 O O . LYS A 1 95 ? 0.280 -8.555 1.800 1.00 89.19 95 LYS A O 1
#